Protein AF-A0A842F733-F1 (afdb_monomer_lite)

pLDDT: mean 80.56, std 12.22, range [33.97, 92.94]

Secondary structure (DSSP, 8-state):
-------SHHHHHHHHHHHHTT-EEEGGGHHHHHHHHHHHHHHHHS--EEEEE-GGGTTTTEEEEEETTEEEEEEEEEEETTTTEEEEEEE-

Structure (mmCIF, N/CA/C/O backbone):
data_AF-A0A842F733-F1
#
_entry.id   AF-A0A842F733-F1
#
loop_
_atom_site.group_PDB
_atom_site.id
_atom_site.type_symbol
_atom_site.label_atom_id
_atom_site.label_alt_id
_atom_site.label_comp_id
_atom_site.label_asym_id
_atom_site.label_entity_id
_atom_site.label_seq_id
_atom_site.pdbx_PDB_ins_code
_atom_site.Cartn_x
_atom_site.Cartn_y
_atom_site.Cartn_z
_atom_site.occupancy
_atom_site.B_iso_or_equiv
_atom_site.auth_seq_id
_atom_site.auth_comp_id
_atom_site.auth_asym_id
_atom_site.auth_atom_id
_atom_site.pdbx_PDB_model_num
ATOM 1 N N . MET A 1 1 ? -27.293 3.921 5.869 1.00 33.97 1 MET A N 1
ATOM 2 C CA . MET A 1 1 ? -26.751 2.687 6.483 1.00 33.97 1 MET A CA 1
ATOM 3 C C . MET A 1 1 ? -25.238 2.817 6.579 1.00 33.97 1 MET A C 1
ATOM 5 O O . MET A 1 1 ? -24.553 2.565 5.595 1.00 33.97 1 MET A O 1
ATOM 9 N N . SER A 1 2 ? -24.713 3.258 7.725 1.00 40.19 2 SER A N 1
ATOM 10 C CA . SER A 1 2 ? -23.264 3.293 7.955 1.00 40.19 2 SER A CA 1
ATOM 11 C C . SER A 1 2 ? -22.773 1.870 8.195 1.00 40.19 2 SER A C 1
ATOM 13 O O . SER A 1 2 ? -22.922 1.338 9.293 1.00 40.19 2 SER A O 1
ATOM 15 N N . LYS A 1 3 ? -22.217 1.229 7.161 1.00 44.59 3 LYS A N 1
ATOM 16 C CA . LYS A 1 3 ? -21.391 0.036 7.352 1.00 44.59 3 LYS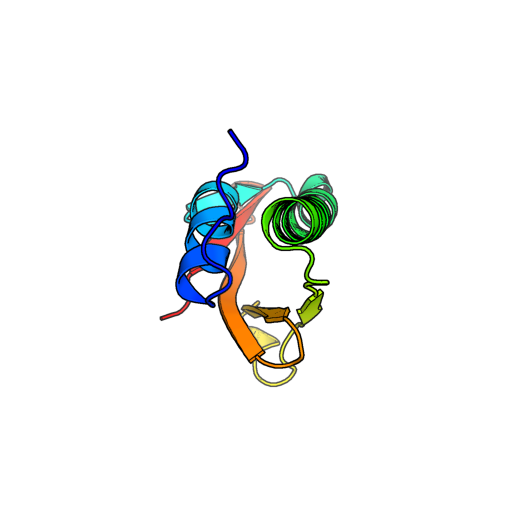 A CA 1
ATOM 17 C C . LYS A 1 3 ? -20.131 0.500 8.076 1.00 44.59 3 LYS A C 1
ATOM 19 O O . LYS A 1 3 ? -19.203 0.981 7.439 1.00 44.59 3 LYS A O 1
ATOM 24 N N . LEU A 1 4 ? -20.132 0.412 9.404 1.00 47.88 4 LEU A N 1
ATOM 25 C CA . LEU A 1 4 ? -18.905 0.460 10.192 1.00 47.88 4 LEU A CA 1
ATOM 26 C C . LEU A 1 4 ? -18.045 -0.703 9.697 1.00 47.88 4 LEU A C 1
ATOM 28 O O . LEU A 1 4 ? -18.297 -1.854 10.050 1.00 47.88 4 LEU A O 1
ATOM 32 N N . MET A 1 5 ? -17.111 -0.414 8.789 1.00 55.81 5 MET A N 1
ATOM 33 C CA . MET A 1 5 ? -16.144 -1.408 8.354 1.00 55.81 5 MET A CA 1
ATOM 34 C C . MET A 1 5 ? -15.360 -1.886 9.572 1.00 55.81 5 MET A C 1
ATOM 36 O O . MET A 1 5 ? -15.070 -1.125 10.499 1.00 55.81 5 MET A O 1
ATOM 40 N N . ASP A 1 6 ? -15.075 -3.182 9.563 1.00 63.44 6 ASP A N 1
ATOM 41 C CA . ASP A 1 6 ? -14.328 -3.855 10.603 1.00 63.44 6 ASP A CA 1
ATOM 42 C C . ASP A 1 6 ? -12.969 -3.159 10.787 1.00 63.44 6 ASP A C 1
ATOM 44 O O . ASP A 1 6 ? -12.174 -3.030 9.856 1.00 63.44 6 ASP A O 1
ATOM 48 N N . LYS A 1 7 ? -12.742 -2.644 11.997 1.00 68.25 7 LYS A N 1
ATOM 49 C CA . LYS A 1 7 ? -11.555 -1.865 12.367 1.00 68.25 7 LYS A CA 1
ATOM 50 C C . LYS A 1 7 ? -10.337 -2.744 12.671 1.00 68.25 7 LYS A C 1
ATOM 52 O O . LYS A 1 7 ? -9.312 -2.220 13.110 1.00 68.25 7 LYS A O 1
ATOM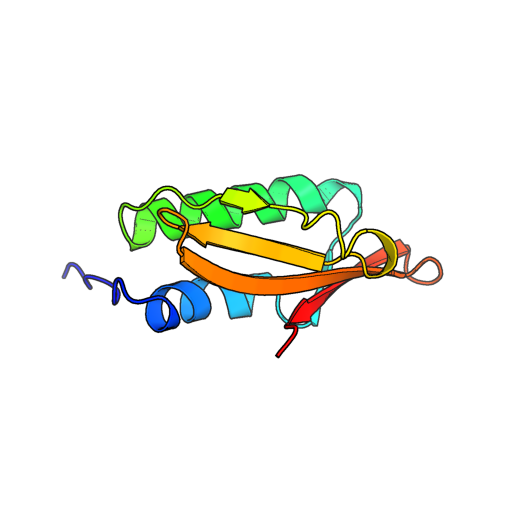 57 N N . SER A 1 8 ? -10.444 -4.061 12.496 1.00 77.19 8 SER A N 1
ATOM 58 C CA . SER A 1 8 ? -9.324 -4.981 12.661 1.00 77.19 8 SER A CA 1
ATOM 59 C C . SER A 1 8 ? -8.325 -4.859 11.504 1.00 77.19 8 SER A C 1
ATOM 61 O O . SER A 1 8 ? -8.678 -4.407 10.409 1.00 77.19 8 SER A O 1
ATOM 63 N N . PRO A 1 9 ? -7.080 -5.327 11.698 1.00 75.00 9 PRO A N 1
ATOM 64 C CA . PRO A 1 9 ? -6.106 -5.445 10.617 1.00 75.00 9 PRO A CA 1
ATOM 65 C C . PRO A 1 9 ? -6.631 -6.211 9.397 1.00 75.00 9 PRO A C 1
ATOM 67 O O . PRO A 1 9 ? -6.357 -5.824 8.265 1.00 75.00 9 PRO A O 1
ATOM 70 N N . VAL A 1 10 ? -7.459 -7.238 9.616 1.00 78.50 10 VAL A N 1
ATOM 71 C CA . VAL A 1 10 ? -8.082 -8.025 8.543 1.00 78.50 10 VAL A CA 1
ATOM 72 C C . VAL A 1 10 ? -9.084 -7.184 7.747 1.00 78.50 10 VAL A C 1
ATOM 74 O O . VAL A 1 10 ? -9.125 -7.268 6.520 1.00 78.50 10 VAL A O 1
ATOM 77 N N . GLY A 1 11 ? -9.882 -6.355 8.425 1.00 80.44 11 GLY A N 1
ATOM 78 C CA . GLY A 1 11 ? -10.820 -5.433 7.779 1.00 80.44 11 GLY A CA 1
ATOM 79 C C . GLY A 1 11 ? -10.113 -4.361 6.951 1.00 80.44 11 GLY A C 1
ATOM 80 O O . GLY A 1 11 ? -10.509 -4.101 5.817 1.00 80.44 11 GLY A O 1
ATOM 81 N N . ILE A 1 12 ? -9.011 -3.817 7.470 1.00 82.69 12 ILE A N 1
ATOM 82 C CA . ILE A 1 12 ? -8.183 -2.840 6.754 1.00 82.69 12 ILE A CA 1
ATOM 83 C C . ILE A 1 12 ? -7.495 -3.492 5.541 1.00 82.69 12 ILE A C 1
ATOM 85 O O . ILE A 1 12 ? -7.513 -2.915 4.454 1.00 82.69 12 ILE A O 1
ATOM 89 N N . ASN A 1 13 ? -6.956 -4.712 5.669 1.00 83.38 13 ASN A N 1
ATOM 90 C CA . ASN A 1 13 ? -6.306 -5.394 4.542 1.00 83.38 13 ASN A CA 1
ATOM 91 C C . ASN A 1 13 ? -7.289 -5.680 3.388 1.00 83.38 13 ASN A C 1
ATOM 93 O O . ASN A 1 13 ? -6.932 -5.564 2.218 1.00 83.38 13 ASN A O 1
ATOM 97 N N . LYS A 1 14 ? -8.572 -5.936 3.684 1.00 84.44 14 LYS A N 1
ATOM 98 C CA . LYS A 1 14 ? -9.617 -6.089 2.650 1.00 84.44 14 LYS A CA 1
ATOM 99 C C . LYS A 1 14 ? -9.828 -4.838 1.784 1.00 84.44 14 LYS A C 1
ATOM 101 O O . LYS A 1 14 ? -10.297 -4.979 0.659 1.00 84.44 14 LYS A O 1
ATOM 106 N N . ILE A 1 15 ? -9.490 -3.645 2.279 1.00 84.50 15 ILE A N 1
ATOM 107 C CA . ILE A 1 15 ? -9.545 -2.387 1.512 1.00 84.50 15 ILE A CA 1
ATOM 108 C C . ILE A 1 15 ? -8.315 -2.273 0.603 1.00 84.50 15 ILE A C 1
ATOM 110 O O . ILE A 1 15 ? -8.422 -1.893 -0.559 1.00 84.50 15 ILE A O 1
ATOM 114 N N . ILE A 1 16 ? -7.144 -2.627 1.132 1.00 85.88 16 ILE A N 1
ATOM 115 C CA . ILE A 1 16 ? -5.845 -2.409 0.484 1.00 85.88 16 ILE A CA 1
ATOM 116 C C . ILE A 1 16 ? -5.604 -3.412 -0.637 1.00 85.88 16 ILE A C 1
ATOM 118 O O . ILE A 1 16 ? -5.142 -3.038 -1.716 1.00 85.88 16 ILE A O 1
ATOM 122 N N . ARG A 1 17 ? -5.937 -4.682 -0.394 1.00 86.00 17 ARG A N 1
ATOM 123 C CA . ARG A 1 17 ? -5.671 -5.788 -1.313 1.00 86.00 17 ARG A CA 1
ATOM 124 C C . ARG A 1 17 ? -6.135 -5.528 -2.753 1.00 86.00 17 ARG A C 1
ATOM 126 O O . ARG A 1 17 ? -5.293 -5.595 -3.639 1.00 86.00 17 ARG A O 1
ATOM 133 N N . PRO A 1 18 ? -7.387 -5.121 -3.042 1.00 86.62 18 PRO A N 1
ATOM 134 C CA . PRO A 1 18 ? -7.803 -4.830 -4.421 1.00 86.62 18 PRO A CA 1
ATOM 135 C C . PRO A 1 18 ? -7.089 -3.622 -5.063 1.00 86.62 18 PRO A C 1
ATOM 137 O O . PRO A 1 18 ? -7.150 -3.444 -6.282 1.00 86.62 18 PRO A O 1
ATOM 140 N N . MET A 1 19 ? -6.431 -2.769 -4.272 1.00 85.94 19 MET A N 1
ATOM 141 C CA . MET A 1 19 ? -5.719 -1.587 -4.765 1.00 85.94 19 MET A CA 1
ATOM 142 C C . MET A 1 19 ? -4.252 -1.871 -5.114 1.00 85.94 19 MET A C 1
ATOM 144 O O . MET A 1 19 ? -3.707 -1.162 -5.962 1.00 85.94 19 MET A O 1
ATOM 148 N N . LEU A 1 20 ? -3.630 -2.883 -4.494 1.00 84.62 20 LEU A N 1
ATOM 149 C CA . LEU A 1 20 ? -2.201 -3.192 -4.650 1.00 84.62 20 LEU A CA 1
ATOM 150 C C . LEU A 1 20 ? -1.894 -4.616 -5.113 1.00 84.62 20 LEU A C 1
ATOM 152 O O . LEU A 1 20 ? -0.915 -4.793 -5.829 1.00 84.62 20 LEU A O 1
ATOM 156 N N . ASP A 1 21 ? -2.678 -5.620 -4.733 1.00 84.06 21 ASP A N 1
ATOM 157 C CA . ASP A 1 21 ? -2.343 -7.023 -4.991 1.00 84.06 21 ASP A CA 1
ATOM 158 C C . ASP A 1 21 ? -2.256 -7.304 -6.499 1.00 84.06 21 ASP A C 1
ATOM 160 O O . ASP A 1 21 ? -3.226 -7.131 -7.242 1.00 84.06 21 ASP A O 1
ATOM 164 N N . ASN A 1 22 ? -1.055 -7.672 -6.959 1.00 76.50 22 ASN A N 1
ATOM 165 C CA . ASN A 1 22 ? -0.689 -7.874 -8.364 1.00 76.50 22 ASN A CA 1
ATOM 166 C C . ASN A 1 22 ? -0.971 -6.678 -9.289 1.00 76.50 22 ASN A C 1
ATOM 168 O O . ASN A 1 22 ? -1.043 -6.823 -10.516 1.00 76.50 22 ASN A O 1
ATOM 172 N N . LYS A 1 23 ? -1.107 -5.469 -8.734 1.00 81.38 23 LYS A N 1
ATOM 173 C CA . LYS A 1 23 ? -1.270 -4.263 -9.542 1.00 81.38 23 LYS A CA 1
ATOM 174 C C . LYS A 1 23 ? 0.051 -3.861 -10.176 1.00 81.38 23 LYS A C 1
ATOM 176 O O . LYS A 1 23 ? 1.084 -3.766 -9.515 1.00 81.38 23 LYS A O 1
ATOM 181 N N . LYS A 1 24 ? -0.035 -3.545 -11.468 1.00 84.56 24 LYS A N 1
ATOM 182 C CA . LYS A 1 24 ? 1.011 -2.842 -12.204 1.00 84.56 24 LYS A CA 1
ATOM 183 C C . LYS A 1 24 ? 0.750 -1.345 -12.116 1.00 84.56 24 LYS A C 1
ATOM 185 O O . LYS A 1 24 ? -0.329 -0.889 -12.495 1.00 84.56 24 LYS A O 1
ATOM 190 N N . ILE A 1 25 ? 1.712 -0.599 -11.594 1.00 84.56 25 ILE A N 1
ATOM 191 C CA . ILE A 1 25 ? 1.573 0.823 -11.285 1.00 84.56 25 ILE A CA 1
ATOM 192 C C . ILE A 1 25 ? 2.680 1.584 -12.021 1.00 84.56 25 ILE A C 1
ATOM 194 O O . ILE A 1 25 ? 3.854 1.260 -11.835 1.00 84.56 25 ILE A O 1
ATOM 198 N N . PRO A 1 26 ? 2.352 2.586 -12.853 1.00 84.19 26 PRO A N 1
ATOM 199 C CA . PRO A 1 26 ? 3.358 3.457 -13.451 1.00 84.19 26 PRO A CA 1
ATOM 200 C C . PRO A 1 26 ? 4.234 4.133 -12.392 1.00 84.19 26 PRO A C 1
ATOM 202 O O . PRO A 1 26 ? 3.755 4.485 -11.314 1.00 84.19 26 PRO A O 1
ATOM 205 N N . LEU A 1 27 ? 5.515 4.364 -12.704 1.00 77.88 27 LEU A N 1
ATOM 206 C CA . LEU A 1 27 ? 6.463 5.018 -11.787 1.00 77.88 27 LEU A CA 1
ATOM 207 C C . LEU A 1 27 ? 5.926 6.350 -11.237 1.00 77.88 27 LEU A C 1
ATOM 209 O O . LEU A 1 27 ? 6.007 6.589 -10.033 1.00 77.88 27 LEU A O 1
ATOM 213 N N . GLY A 1 28 ? 5.337 7.182 -12.101 1.00 80.12 28 GLY A N 1
ATOM 214 C CA . GLY A 1 28 ? 4.762 8.475 -11.712 1.00 80.12 28 GLY A CA 1
ATOM 215 C C . GLY A 1 28 ? 3.548 8.368 -10.782 1.00 80.12 28 GLY A C 1
ATOM 216 O O . GLY A 1 28 ? 3.296 9.278 -9.995 1.00 80.12 28 GLY A O 1
ATOM 217 N N . ASP A 1 29 ? 2.849 7.231 -10.803 1.00 87.12 29 ASP A N 1
ATOM 218 C CA . ASP A 1 29 ? 1.586 7.036 -10.087 1.00 87.12 29 ASP A CA 1
ATOM 219 C C . ASP A 1 29 ? 1.762 6.295 -8.759 1.00 87.12 29 ASP A C 1
ATOM 221 O O . ASP A 1 29 ? 0.824 6.225 -7.957 1.00 87.12 29 ASP A O 1
ATOM 225 N N . LEU A 1 30 ? 2.951 5.746 -8.487 1.00 84.88 30 LEU A N 1
ATOM 226 C CA . LEU A 1 30 ? 3.204 4.948 -7.287 1.00 84.88 30 LEU A CA 1
ATOM 227 C C . LEU A 1 30 ? 2.928 5.748 -6.011 1.00 84.88 30 LEU A C 1
ATOM 229 O O . LEU A 1 30 ? 2.157 5.315 -5.155 1.00 84.88 30 LEU A O 1
ATOM 233 N N . GLN A 1 31 ? 3.514 6.940 -5.893 1.00 86.19 31 GLN A N 1
ATOM 234 C CA . GLN A 1 31 ? 3.336 7.783 -4.710 1.00 86.19 31 GLN A CA 1
ATOM 235 C C . GLN A 1 31 ? 1.871 8.212 -4.531 1.00 86.19 31 GLN A C 1
ATOM 237 O O . GLN A 1 31 ? 1.362 8.206 -3.408 1.00 86.19 31 GLN A O 1
ATOM 242 N N . GLY A 1 32 ? 1.181 8.533 -5.631 1.00 90.25 32 GLY A N 1
ATOM 243 C CA . GLY A 1 32 ? -0.244 8.870 -5.621 1.00 90.25 32 GLY A CA 1
ATOM 244 C C . GLY A 1 32 ? -1.115 7.695 -5.178 1.00 90.25 32 GLY A C 1
ATOM 245 O O . GLY A 1 32 ? -2.001 7.863 -4.342 1.00 90.25 32 GLY A O 1
ATOM 246 N N . THR A 1 33 ? -0.808 6.489 -5.658 1.00 90.12 33 THR A N 1
ATOM 247 C CA . THR A 1 33 ? -1.512 5.254 -5.287 1.00 90.12 33 THR A CA 1
ATOM 248 C C . THR A 1 33 ? -1.368 4.963 -3.795 1.00 90.12 33 THR A C 1
ATOM 250 O O . THR A 1 33 ? -2.364 4.738 -3.110 1.00 90.12 33 THR A O 1
ATOM 253 N N . LEU A 1 34 ? -0.146 5.038 -3.259 1.00 90.69 34 LEU A N 1
ATOM 254 C CA . LEU A 1 34 ? 0.108 4.816 -1.833 1.00 90.69 34 LEU A CA 1
ATOM 255 C C . LEU A 1 34 ? -0.607 5.846 -0.952 1.00 90.69 34 LEU A C 1
ATOM 257 O O . LEU A 1 34 ? -1.188 5.474 0.071 1.00 90.69 34 LEU A O 1
ATOM 261 N N . LYS A 1 35 ? -0.606 7.122 -1.359 1.00 92.12 35 LYS A N 1
ATOM 262 C CA . LYS A 1 35 ? -1.331 8.190 -0.660 1.00 92.12 35 LYS A CA 1
ATOM 263 C C . LYS A 1 35 ? -2.838 7.931 -0.659 1.00 92.12 35 LYS A C 1
ATOM 265 O O . LYS A 1 35 ? -3.452 7.960 0.407 1.00 92.12 35 LYS A O 1
ATOM 270 N N . ARG A 1 36 ? -3.410 7.585 -1.814 1.00 92.69 36 ARG A N 1
ATOM 271 C CA . ARG A 1 36 ? -4.836 7.265 -1.930 1.00 92.69 36 ARG A CA 1
ATOM 272 C C . ARG A 1 36 ? -5.238 6.131 -0.993 1.00 92.69 36 ARG A C 1
ATOM 274 O O . ARG A 1 36 ? -6.253 6.231 -0.324 1.00 92.69 36 ARG A O 1
ATOM 281 N N . ILE A 1 37 ? -4.422 5.085 -0.873 1.00 91.62 37 ILE A N 1
ATOM 282 C CA . ILE A 1 37 ? -4.713 3.983 0.056 1.00 91.62 37 ILE A CA 1
ATOM 283 C C . ILE A 1 37 ? -4.775 4.476 1.505 1.00 91.62 37 ILE A C 1
ATOM 285 O O . ILE A 1 37 ? -5.665 4.074 2.249 1.00 91.62 37 ILE A O 1
ATOM 289 N N . THR A 1 38 ? -3.864 5.360 1.923 1.00 92.62 38 THR A N 1
ATOM 290 C CA . THR A 1 38 ? -3.919 5.905 3.290 1.00 92.62 38 THR A CA 1
ATOM 291 C C . THR A 1 38 ? -5.162 6.758 3.539 1.00 92.62 38 THR A C 1
ATOM 293 O O . THR A 1 38 ? -5.689 6.733 4.650 1.00 92.62 38 THR A O 1
ATOM 296 N N . GLU A 1 39 ? -5.647 7.469 2.518 1.00 92.94 39 GLU A N 1
ATOM 297 C CA . GLU A 1 39 ? -6.889 8.249 2.571 1.00 92.94 39 GLU A CA 1
ATOM 298 C C . GLU A 1 39 ? -8.111 7.324 2.662 1.00 92.94 39 GLU A C 1
ATOM 300 O O . GLU A 1 39 ? -8.893 7.455 3.596 1.00 92.94 39 GLU A O 1
ATOM 305 N N . GLU A 1 40 ? -8.204 6.302 1.810 1.00 91.12 40 GLU A N 1
ATOM 306 C CA . GLU A 1 40 ? -9.302 5.321 1.824 1.00 91.12 40 GLU A CA 1
ATOM 307 C C . GLU A 1 40 ? -9.371 4.556 3.159 1.00 91.12 40 GLU A C 1
ATOM 309 O O . GL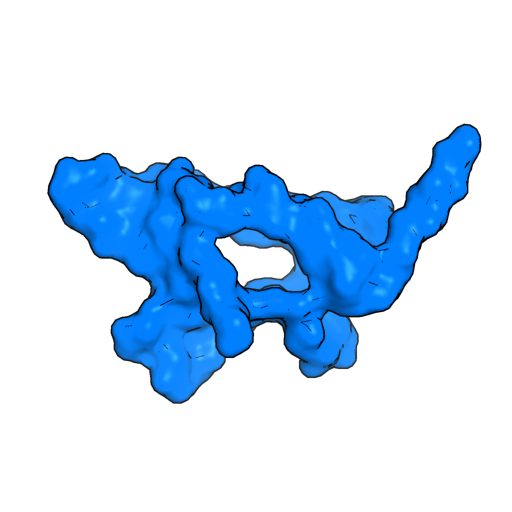U A 1 40 ? -10.447 4.357 3.725 1.00 91.12 40 GLU A O 1
ATOM 314 N N . VAL A 1 41 ? -8.220 4.168 3.727 1.00 88.75 41 VAL A N 1
ATOM 315 C CA . VAL A 1 41 ? -8.170 3.536 5.058 1.00 88.75 41 VAL A CA 1
ATOM 316 C C . VAL A 1 41 ? -8.670 4.497 6.138 1.00 88.75 41 VAL A C 1
ATOM 318 O O . VAL A 1 41 ? -9.407 4.077 7.038 1.00 88.75 41 VAL A O 1
ATOM 321 N N . LYS A 1 42 ? -8.305 5.780 6.059 1.00 89.94 42 LYS A N 1
ATOM 322 C CA . LYS A 1 42 ? -8.76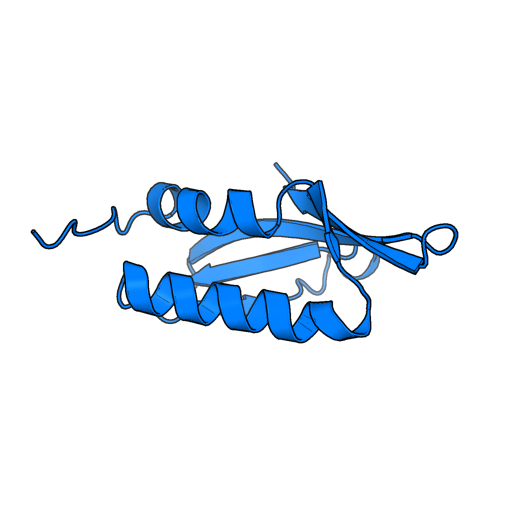4 6.801 7.003 1.00 89.94 42 LYS A CA 1
ATOM 323 C C . LYS A 1 42 ? -10.265 7.038 6.881 1.00 89.94 42 LYS A C 1
ATOM 325 O O . LYS A 1 42 ? -10.934 7.073 7.910 1.00 89.94 42 LYS A O 1
ATOM 330 N N . ASP A 1 43 ? -10.790 7.133 5.670 1.00 89.25 43 ASP A N 1
ATOM 331 C CA . ASP A 1 43 ? -12.211 7.370 5.419 1.00 89.25 43 ASP A CA 1
ATOM 332 C C . ASP A 1 43 ? -13.065 6.175 5.864 1.00 89.25 43 ASP A C 1
ATOM 334 O O . ASP A 1 43 ? -14.110 6.349 6.492 1.00 89.25 43 ASP A O 1
ATOM 338 N N . ALA A 1 44 ? -12.586 4.950 5.632 1.00 86.19 44 ALA A N 1
ATOM 339 C CA . ALA A 1 44 ? -13.298 3.734 6.013 1.00 86.19 44 ALA A CA 1
ATOM 340 C C . ALA A 1 44 ? -13.252 3.432 7.522 1.00 86.19 44 ALA A C 1
ATOM 342 O O . ALA A 1 44 ? -14.222 2.917 8.083 1.00 86.19 44 ALA A O 1
ATOM 343 N N . THR A 1 45 ? -12.125 3.705 8.192 1.00 84.00 45 THR A N 1
ATOM 344 C CA . THR A 1 45 ? -11.890 3.242 9.578 1.00 84.00 45 THR A CA 1
ATOM 345 C C . THR A 1 45 ? -11.755 4.355 10.614 1.00 84.00 45 THR A C 1
ATOM 347 O O . THR A 1 45 ? -11.897 4.105 11.818 1.00 84.00 45 THR A O 1
ATOM 350 N N . GLY A 1 46 ? -11.494 5.585 10.172 1.00 85.81 46 GLY A N 1
ATOM 351 C CA . GLY A 1 46 ? -11.132 6.725 11.014 1.00 85.81 46 GLY A CA 1
ATOM 352 C C . GLY A 1 46 ? -9.681 6.697 11.506 1.00 85.81 46 GLY A C 1
ATOM 353 O O . GLY A 1 46 ? -9.314 7.508 12.358 1.00 85.81 46 GLY A O 1
ATOM 354 N N . PHE A 1 47 ? -8.849 5.764 11.031 1.00 87.50 47 PHE A N 1
ATOM 355 C CA . PHE A 1 47 ? -7.462 5.647 11.468 1.00 87.50 47 PHE A CA 1
ATOM 356 C C . PHE A 1 47 ? -6.470 6.252 10.482 1.00 87.50 47 PHE A C 1
ATOM 358 O O . PHE A 1 47 ? -6.537 6.030 9.280 1.00 87.50 47 PHE A O 1
ATOM 365 N N . ASN A 1 48 ? -5.464 6.938 11.022 1.00 88.62 48 ASN A N 1
ATOM 366 C CA . ASN A 1 48 ? -4.321 7.367 10.231 1.00 88.62 48 ASN A CA 1
ATOM 367 C C . ASN A 1 48 ? -3.399 6.167 9.981 1.00 88.62 48 ASN A C 1
ATOM 369 O O . ASN A 1 48 ? -2.794 5.630 10.917 1.00 88.62 48 ASN A O 1
ATOM 373 N N . ALA A 1 49 ? -3.304 5.766 8.717 1.00 90.06 49 ALA A N 1
ATOM 374 C CA . ALA A 1 49 ? -2.359 4.768 8.246 1.00 90.06 49 ALA A CA 1
ATOM 375 C C . ALA A 1 49 ? -1.119 5.444 7.652 1.00 90.06 49 ALA A C 1
ATOM 377 O O . ALA A 1 49 ? -1.199 6.542 7.101 1.00 90.06 49 ALA A O 1
ATOM 378 N N . ARG A 1 50 ? 0.036 4.789 7.759 1.00 92.06 50 ARG A N 1
ATOM 379 C CA . ARG A 1 50 ? 1.281 5.247 7.136 1.00 92.06 50 ARG A CA 1
ATOM 380 C C . ARG A 1 50 ? 2.019 4.088 6.494 1.00 92.06 50 ARG A C 1
ATOM 382 O O . ARG A 1 50 ? 2.118 3.015 7.088 1.00 92.06 50 ARG A O 1
ATOM 389 N N . TRP A 1 51 ? 2.575 4.335 5.316 1.00 90.38 51 TRP A N 1
ATOM 390 C CA . TRP A 1 51 ? 3.534 3.435 4.693 1.00 90.38 51 TRP A CA 1
ATOM 391 C C . TRP A 1 51 ? 4.909 3.667 5.307 1.00 90.38 51 TRP A C 1
ATOM 393 O O . TRP A 1 51 ? 5.373 4.806 5.386 1.00 90.38 51 TRP A O 1
ATOM 403 N N . LYS A 1 52 ? 5.559 2.594 5.745 1.00 88.69 52 LYS A N 1
ATOM 404 C CA . LYS A 1 52 ? 6.938 2.610 6.222 1.00 88.69 52 LYS A CA 1
ATOM 405 C C . LYS A 1 52 ? 7.758 1.659 5.357 1.00 88.69 52 LYS A C 1
ATOM 407 O O . LYS A 1 52 ? 7.347 0.524 5.135 1.00 88.69 52 LYS A O 1
ATOM 412 N N . ARG A 1 53 ? 8.901 2.130 4.858 1.00 83.44 53 ARG A N 1
ATOM 413 C CA . ARG A 1 53 ? 9.936 1.247 4.309 1.00 83.44 53 ARG A CA 1
ATOM 414 C C . ARG A 1 53 ? 10.716 0.692 5.492 1.00 83.44 53 ARG A C 1
ATOM 416 O O . ARG A 1 53 ? 11.172 1.477 6.323 1.00 83.44 53 ARG A O 1
ATOM 423 N N . GLU A 1 54 ? 10.799 -0.623 5.610 1.00 73.25 54 GLU A N 1
ATOM 424 C CA . GLU A 1 54 ? 11.620 -1.240 6.650 1.00 73.25 54 GLU A CA 1
ATOM 425 C C . GLU A 1 54 ? 13.078 -1.232 6.169 1.00 73.25 54 GLU A C 1
ATOM 427 O O . GLU A 1 54 ? 13.363 -1.599 5.030 1.00 73.25 54 GLU A O 1
ATOM 432 N N . GLU A 1 55 ? 13.991 -0.733 7.006 1.00 61.75 55 GLU A N 1
ATOM 433 C CA . GLU A 1 55 ? 15.403 -0.528 6.641 1.00 61.75 55 GLU A CA 1
ATOM 434 C C . GLU A 1 55 ? 16.115 -1.851 6.321 1.00 61.75 55 GLU A C 1
ATOM 436 O O . GLU A 1 55 ? 16.933 -1.900 5.405 1.00 61.75 55 GLU A O 1
ATOM 441 N N . GLU A 1 56 ? 15.733 -2.943 6.989 1.00 58.78 56 GLU A N 1
ATOM 442 C CA . GLU A 1 56 ? 16.242 -4.296 6.712 1.00 58.78 56 GLU A CA 1
ATOM 443 C C . GLU A 1 56 ? 15.753 -4.854 5.361 1.00 58.78 56 GLU A C 1
ATOM 445 O O . GLU A 1 56 ? 16.403 -5.713 4.769 1.00 58.78 56 GLU A O 1
ATOM 450 N N . SER A 1 57 ? 14.665 -4.304 4.810 1.00 57.03 57 SER A N 1
ATOM 451 C CA . SER A 1 57 ? 14.070 -4.723 3.534 1.00 57.03 57 SER A CA 1
ATOM 452 C C . SER A 1 57 ? 14.467 -3.832 2.351 1.00 57.03 57 SER A C 1
ATOM 454 O O . SER A 1 57 ? 13.846 -3.905 1.284 1.00 57.03 57 SER A O 1
ATOM 456 N N . PHE A 1 58 ? 15.502 -2.994 2.501 1.00 51.22 58 PHE A N 1
ATOM 457 C CA . PHE A 1 58 ? 15.956 -2.070 1.452 1.00 51.22 58 PHE A CA 1
ATOM 458 C C . PHE A 1 58 ? 16.281 -2.788 0.132 1.00 51.22 58 PHE A C 1
ATOM 460 O O . PHE A 1 58 ? 15.962 -2.284 -0.943 1.00 51.22 58 PHE A O 1
ATOM 467 N N . TYR A 1 59 ? 16.837 -4.000 0.212 1.00 59.44 59 TYR A N 1
ATOM 468 C CA . TYR A 1 59 ? 17.151 -4.830 -0.955 1.00 59.44 59 TYR A CA 1
ATOM 469 C C . TYR A 1 59 ? 15.921 -5.495 -1.590 1.00 59.44 59 TYR A C 1
ATOM 471 O O . TYR A 1 59 ? 15.928 -5.789 -2.785 1.00 59.44 59 TYR A O 1
ATOM 479 N N . ASN A 1 60 ? 14.850 -5.700 -0.820 1.00 67.50 60 ASN A N 1
ATOM 480 C CA . ASN A 1 60 ? 13.668 -6.432 -1.275 1.00 67.50 60 ASN A CA 1
ATOM 481 C C . ASN A 1 60 ? 12.552 -5.522 -1.803 1.00 67.50 60 ASN A C 1
ATOM 483 O O . ASN A 1 60 ? 11.615 -6.021 -2.427 1.00 67.50 60 ASN A O 1
ATOM 487 N N . GLY A 1 61 ? 12.644 -4.204 -1.592 1.00 76.56 61 GLY A N 1
ATOM 488 C CA . GLY A 1 61 ? 11.618 -3.252 -2.029 1.00 76.56 61 GLY A CA 1
ATOM 489 C C . GLY A 1 61 ? 10.314 -3.375 -1.240 1.00 76.56 61 GLY A C 1
ATOM 490 O O . GLY A 1 61 ? 9.239 -3.114 -1.777 1.00 76.56 61 GLY A O 1
ATOM 491 N N . GLU A 1 62 ? 10.382 -3.809 0.017 1.00 86.81 62 GLU A N 1
ATOM 492 C CA . GLU A 1 62 ? 9.190 -4.003 0.841 1.00 86.81 62 GLU A CA 1
ATOM 493 C C . GLU A 1 62 ? 8.735 -2.697 1.490 1.00 86.81 62 GLU A C 1
ATOM 495 O O . GLU A 1 62 ? 9.522 -1.892 2.001 1.00 86.81 62 GLU A O 1
ATOM 500 N N . ILE A 1 63 ? 7.423 -2.503 1.493 1.00 87.81 63 ILE A N 1
ATOM 501 C CA . ILE A 1 63 ? 6.750 -1.415 2.179 1.00 87.81 63 ILE A CA 1
ATOM 502 C C . ILE A 1 63 ? 5.659 -1.996 3.070 1.00 87.81 63 ILE A C 1
ATOM 504 O O . ILE A 1 63 ? 4.872 -2.845 2.657 1.00 87.81 63 ILE A O 1
ATOM 508 N N . THR A 1 64 ? 5.598 -1.521 4.304 1.00 90.25 64 THR A N 1
ATOM 509 C CA . THR A 1 64 ? 4.646 -1.999 5.304 1.00 90.25 64 THR A CA 1
ATOM 510 C C . THR A 1 64 ? 3.640 -0.905 5.609 1.00 90.25 64 THR A C 1
ATOM 512 O O . THR A 1 64 ? 4.028 0.221 5.940 1.00 90.25 64 THR A O 1
ATOM 515 N N . LEU A 1 65 ? 2.344 -1.213 5.540 1.00 90.25 65 LEU A N 1
ATOM 516 C CA . LEU A 1 65 ? 1.323 -0.309 6.056 1.00 90.25 65 LEU A CA 1
ATOM 517 C C . LEU A 1 65 ? 1.154 -0.528 7.556 1.00 90.25 65 LEU A C 1
ATOM 519 O O . LEU A 1 65 ? 0.908 -1.645 8.020 1.00 90.25 65 LEU A O 1
ATOM 523 N N . ARG A 1 66 ? 1.238 0.563 8.318 1.00 90.62 66 ARG A N 1
ATOM 524 C CA . ARG A 1 66 ? 1.055 0.557 9.769 1.00 90.62 66 ARG A CA 1
ATOM 525 C C . ARG A 1 66 ? -0.078 1.484 10.191 1.00 90.62 66 ARG A C 1
ATOM 527 O O . ARG A 1 66 ? -0.168 2.618 9.720 1.00 90.62 66 ARG A O 1
ATOM 534 N N . VAL A 1 67 ? -0.879 1.035 11.154 1.00 88.81 67 VAL A N 1
ATOM 535 C CA . VAL A 1 67 ? -1.922 1.828 11.825 1.00 88.81 67 VAL A CA 1
ATOM 536 C C . VAL A 1 67 ? -1.689 1.761 13.328 1.00 88.81 67 VAL A C 1
ATOM 538 O O . VAL A 1 67 ? -1.643 0.675 13.900 1.00 88.81 67 VAL A O 1
ATOM 541 N N . LYS A 1 68 ? -1.521 2.916 13.990 1.00 85.19 68 LYS A N 1
ATOM 542 C CA . LYS A 1 68 ? -1.187 2.989 15.431 1.00 85.19 68 LYS A CA 1
ATOM 543 C C . LYS A 1 68 ? -0.026 2.052 15.828 1.00 85.19 68 LYS A C 1
ATOM 545 O O . LYS A 1 68 ? -0.086 1.383 16.849 1.00 85.19 68 LYS A O 1
ATOM 550 N N . ASN A 1 69 ? 1.011 1.990 14.989 1.00 79.50 69 ASN A N 1
ATOM 551 C CA . ASN A 1 69 ? 2.174 1.092 15.097 1.00 79.50 69 ASN A CA 1
ATOM 552 C C . ASN A 1 69 ? 1.919 -0.414 14.915 1.00 79.50 69 ASN A C 1
ATOM 554 O O . ASN A 1 69 ? 2.898 -1.153 14.830 1.00 79.50 69 ASN A O 1
ATOM 558 N N . ASN A 1 70 ? 0.673 -0.859 14.739 1.00 83.94 70 ASN A N 1
ATOM 559 C CA . ASN A 1 70 ? 0.379 -2.231 14.331 1.00 83.94 70 ASN A CA 1
ATOM 560 C C . ASN A 1 70 ? 0.644 -2.406 12.837 1.00 83.94 70 ASN A C 1
ATOM 562 O O . ASN A 1 70 ? 0.271 -1.545 12.036 1.00 83.94 70 ASN A O 1
ATOM 566 N N . VAL A 1 71 ? 1.278 -3.519 12.478 1.00 87.56 71 VAL A N 1
ATOM 567 C CA . VAL A 1 71 ? 1.462 -3.940 11.087 1.00 87.56 71 VAL A CA 1
ATOM 568 C C . VAL A 1 71 ? 0.129 -4.461 10.559 1.00 87.56 71 VAL A C 1
ATOM 570 O O . VAL A 1 71 ? -0.525 -5.268 11.216 1.00 87.56 71 VAL A O 1
ATOM 573 N N . ILE A 1 72 ? -0.285 -3.958 9.399 1.00 88.44 72 ILE A N 1
ATOM 574 C CA . ILE A 1 72 ? -1.526 -4.374 8.737 1.00 88.44 72 ILE A CA 1
ATOM 575 C C . ILE A 1 72 ? -1.224 -5.339 7.597 1.00 88.44 72 ILE A C 1
ATOM 577 O O . ILE A 1 72 ? -1.834 -6.398 7.509 1.00 88.44 72 ILE A O 1
ATOM 581 N N . CYS A 1 73 ? -0.295 -4.950 6.730 1.00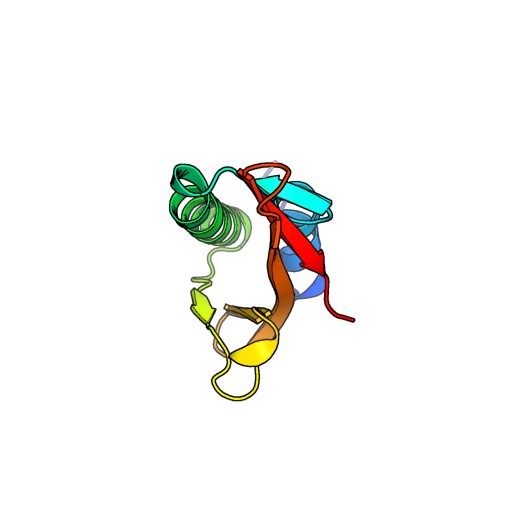 87.44 73 CYS A N 1
ATOM 582 C CA . CYS A 1 73 ? 0.128 -5.720 5.571 1.00 87.44 73 CYS A CA 1
ATOM 583 C C . CYS A 1 73 ? 1.493 -5.220 5.092 1.00 87.44 73 CYS A C 1
ATOM 585 O O . CYS A 1 73 ? 1.823 -4.037 5.262 1.00 87.44 73 CYS A O 1
ATOM 587 N N . THR A 1 74 ? 2.227 -6.100 4.422 1.00 88.06 74 THR A N 1
ATOM 588 C CA . THR A 1 74 ? 3.513 -5.797 3.796 1.00 88.06 74 THR A CA 1
ATOM 589 C C . THR A 1 74 ? 3.437 -6.149 2.319 1.00 88.06 74 THR A C 1
ATOM 591 O O . THR A 1 74 ? 2.964 -7.219 1.952 1.00 88.06 74 THR A O 1
ATOM 594 N N . TYR A 1 75 ? 3.887 -5.236 1.464 1.00 86.69 75 TYR A N 1
ATOM 595 C CA . TYR A 1 75 ? 3.948 -5.435 0.021 1.00 86.69 75 TYR A CA 1
ATOM 596 C C . TYR A 1 75 ? 5.378 -5.263 -0.463 1.00 86.69 75 TYR A C 1
ATOM 598 O O . TYR A 1 75 ? 6.033 -4.272 -0.153 1.00 86.69 75 TYR A O 1
ATOM 606 N N . CYS A 1 76 ? 5.835 -6.196 -1.282 1.00 86.44 76 CYS A N 1
ATOM 607 C CA . CYS A 1 76 ? 7.035 -6.065 -2.085 1.00 86.44 76 CYS A CA 1
ATOM 608 C C . CYS A 1 76 ? 6.676 -5.295 -3.361 1.00 86.44 76 CYS A C 1
ATOM 610 O O . CYS A 1 76 ? 5.868 -5.766 -4.162 1.00 86.44 76 CYS A O 1
ATOM 612 N N . ILE A 1 77 ? 7.246 -4.103 -3.539 1.00 84.25 77 ILE A N 1
ATOM 613 C CA . ILE A 1 77 ? 7.044 -3.257 -4.716 1.00 84.25 77 ILE A CA 1
ATOM 614 C C . ILE A 1 77 ? 8.346 -3.206 -5.515 1.00 84.25 77 ILE A C 1
ATOM 616 O O . ILE A 1 77 ? 9.295 -2.513 -5.144 1.00 84.25 77 ILE A O 1
ATOM 620 N N . LYS A 1 78 ? 8.384 -3.932 -6.635 1.00 85.44 78 LYS A N 1
ATOM 621 C CA . LYS A 1 78 ? 9.561 -4.033 -7.513 1.00 85.44 78 LYS A CA 1
ATOM 622 C C . LYS A 1 78 ? 9.307 -3.372 -8.856 1.00 85.44 78 LYS A C 1
ATOM 624 O O . LYS A 1 78 ? 8.232 -3.516 -9.430 1.00 85.44 78 LYS A O 1
ATOM 629 N N . TYR A 1 79 ? 10.311 -2.664 -9.363 1.00 82.25 79 TYR A N 1
ATOM 630 C CA . TYR A 1 79 ? 10.276 -2.095 -10.704 1.00 82.25 79 TYR A CA 1
ATOM 631 C C . TYR A 1 79 ? 10.620 -3.169 -11.743 1.00 82.25 79 TYR A C 1
ATOM 633 O O . TYR A 1 79 ? 11.675 -3.797 -11.664 1.00 82.25 79 TYR A O 1
ATOM 641 N N . ASN A 1 80 ? 9.739 -3.371 -12.719 1.00 82.69 80 ASN A N 1
ATOM 642 C CA . ASN A 1 80 ? 9.998 -4.170 -13.907 1.00 82.69 80 ASN A CA 1
ATOM 643 C C . ASN A 1 80 ? 10.412 -3.229 -15.047 1.00 82.69 80 ASN A C 1
ATOM 645 O O . ASN A 1 80 ? 9.585 -2.477 -15.565 1.00 82.69 80 ASN A O 1
ATOM 649 N N . ALA A 1 81 ? 11.690 -3.280 -15.429 1.00 81.69 81 ALA A N 1
ATOM 650 C CA . ALA A 1 81 ? 12.256 -2.406 -16.454 1.00 81.69 81 ALA A CA 1
ATOM 651 C C . ALA A 1 81 ? 11.729 -2.700 -17.867 1.00 81.69 81 ALA A C 1
ATOM 653 O O . ALA A 1 81 ? 11.540 -1.768 -18.641 1.00 81.69 81 ALA A O 1
ATOM 654 N N . GLU A 1 82 ? 11.445 -3.964 -18.189 1.00 84.19 82 GLU A N 1
ATOM 655 C CA . GLU A 1 82 ? 10.913 -4.365 -19.500 1.00 84.19 82 GLU A CA 1
ATOM 656 C C . GLU A 1 82 ? 9.502 -3.816 -19.728 1.00 84.19 82 GLU A C 1
ATOM 658 O O . GLU A 1 82 ? 9.135 -3.452 -20.842 1.00 84.19 82 GLU A O 1
ATOM 663 N N . GLN A 1 83 ? 8.707 -3.742 -18.659 1.00 77.19 83 GLN A N 1
ATOM 664 C CA . GLN A 1 83 ? 7.332 -3.249 -18.701 1.00 77.19 83 GLN A CA 1
ATOM 665 C C . GLN A 1 83 ? 7.208 -1.775 -18.295 1.00 77.19 83 GLN A C 1
ATOM 667 O O . GLN A 1 83 ? 6.132 -1.211 -18.457 1.00 77.19 83 GLN A O 1
ATOM 672 N N . ASN A 1 84 ? 8.275 -1.154 -17.778 1.00 79.88 84 ASN A N 1
ATOM 673 C CA . ASN A 1 84 ? 8.284 0.197 -17.202 1.00 79.88 84 ASN A CA 1
ATOM 674 C C . ASN A 1 84 ? 7.199 0.408 -16.117 1.00 79.88 84 ASN A C 1
ATOM 676 O O . ASN A 1 84 ? 6.524 1.438 -16.061 1.00 79.88 84 ASN A O 1
ATOM 680 N N . LEU A 1 85 ? 6.988 -0.601 -15.264 1.00 79.75 85 LEU A N 1
ATOM 681 C CA . LEU A 1 85 ? 5.918 -0.628 -14.257 1.00 79.75 85 LEU A CA 1
ATOM 682 C C . LEU A 1 85 ? 6.439 -1.153 -12.919 1.00 79.75 85 LEU A C 1
ATOM 684 O O . LEU A 1 85 ? 7.274 -2.053 -12.876 1.00 79.75 85 LEU A O 1
ATOM 688 N N . PHE A 1 86 ? 5.897 -0.643 -11.817 1.00 82.88 86 PHE A N 1
ATOM 689 C CA . PHE A 1 86 ? 6.027 -1.271 -10.505 1.00 82.88 86 PHE A CA 1
ATOM 690 C C . PHE A 1 86 ? 4.995 -2.373 -10.340 1.00 82.88 86 PHE A C 1
ATOM 692 O O . PHE A 1 86 ? 3.833 -2.187 -10.686 1.00 82.88 86 PHE A O 1
ATOM 699 N N . ILE A 1 87 ? 5.412 -3.496 -9.771 1.00 82.12 87 ILE A N 1
ATOM 700 C CA . ILE A 1 87 ? 4.546 -4.624 -9.444 1.00 82.12 87 ILE A CA 1
ATOM 701 C C . ILE A 1 87 ? 4.529 -4.753 -7.928 1.00 82.12 87 ILE A C 1
ATOM 703 O O . ILE A 1 87 ? 5.584 -4.920 -7.313 1.00 82.12 87 ILE A O 1
ATOM 707 N N . ALA A 1 88 ? 3.341 -4.651 -7.341 1.00 83.25 88 ALA A N 1
ATOM 708 C CA . ALA A 1 88 ? 3.129 -4.863 -5.917 1.00 83.25 88 ALA A CA 1
ATOM 709 C C . ALA A 1 88 ? 2.661 -6.305 -5.665 1.00 83.25 88 ALA A C 1
ATOM 711 O O . ALA A 1 88 ? 1.681 -6.760 -6.249 1.00 83.25 88 ALA A O 1
ATOM 712 N N . THR A 1 89 ? 3.378 -7.029 -4.807 1.00 82.75 89 THR A N 1
ATOM 713 C CA . THR A 1 89 ? 3.059 -8.406 -4.393 1.00 82.75 89 THR A CA 1
ATOM 714 C C . THR A 1 89 ? 2.989 -8.453 -2.873 1.00 82.75 89 THR A C 1
ATOM 716 O O . THR A 1 89 ? 3.900 -7.953 -2.215 1.00 82.75 89 THR A O 1
ATOM 719 N N . GLU A 1 90 ? 1.918 -9.005 -2.305 1.00 79.81 90 GLU A N 1
ATOM 720 C CA . GLU A 1 90 ? 1.798 -9.167 -0.850 1.00 79.81 90 GLU A CA 1
ATOM 721 C C . GLU A 1 90 ? 2.883 -10.136 -0.337 1.00 79.81 90 GLU A C 1
ATOM 723 O O . GLU A 1 90 ? 3.121 -11.187 -0.936 1.00 79.81 90 GLU A O 1
ATOM 728 N N . VAL A 1 91 ? 3.571 -9.762 0.744 1.00 80.56 91 VAL A N 1
ATOM 729 C CA . VAL A 1 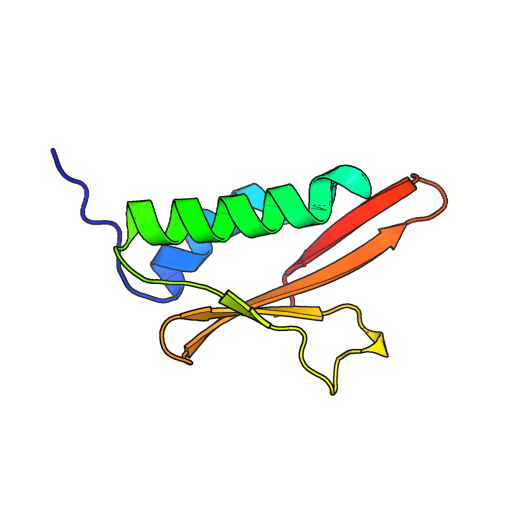91 ? 4.537 -10.621 1.447 1.00 80.56 91 VAL A CA 1
ATOM 730 C C . VAL A 1 91 ? 3.792 -11.292 2.600 1.00 80.56 91 VAL A C 1
ATOM 732 O O . VAL A 1 91 ? 3.191 -10.590 3.415 1.00 80.56 91 VAL A O 1
ATOM 735 N N . LEU A 1 92 ? 3.790 -12.631 2.609 1.00 59.94 92 LEU A N 1
ATOM 736 C CA . LEU A 1 92 ? 3.118 -13.474 3.610 1.00 59.94 92 LEU A CA 1
ATOM 737 C C . LEU A 1 92 ? 3.773 -13.381 4.992 1.00 59.94 92 LEU A C 1
ATOM 739 O O . LEU A 1 92 ? 5.023 -13.410 5.048 1.00 59.94 92 LEU A O 1
#

Foldseek 3Di:
DQPLQDLDLVSLVVLCCVLAAFDWAAPVCVVVSQVVSQVSSCVNHVWRKDWDDDPVCPVQQKIFIDTPNDTSWIWRWDQDPVVNTTTTHTDD

Organism: NCBI:txid1552123

Radius of gyration: 13.38 Å; chains: 1; bounding box: 44×22×35 Å

Sequence (92 aa):
MSKLMDKSPVGINKIIRPMLDNKKIPLGDLQGTLKRITEEVKDATGFNARWKREEESFYNGEITLRVKNNVICTYCIKYNAEQNLFIATEVL